Protein AF-A0A143XTQ7-F1 (afdb_monomer_lite)

Secondary structure (DSSP, 8-state):
-EEETTEEEEEE--HHHHHHHGGGB-SS--SPPPSEEEE--HHHHHHH-TTS-HHHHHHHHHHHHHHHHHGGGT------EEEEETTEEEEE---TTSSHHHHHHHHHHHHGGGEEE---------

Radius of gyration: 16.73 Å; chains: 1; bounding box: 35×31×46 Å

Sequence (126 aa):
MYRIADLTVEMHIFGRTLIQSEPYLCEENDGKDVDIVIQSRWEEYQNRHPYCSKDLSEYMATGNQFYWKLLDHSGMMLHSSAVMVDGCVYLFSAPNGTGKSTHTALWLQYLGERHRLLTMINQRSE

pLDDT: mean 83.51, std 15.28, range [31.0, 96.25]

Foldseek 3Di:
DFQDPNFAEAEDADAPCVVLRVVGDDPDPPVDDHLYYFDQVLVVQCVVVVPDDSRRSSVVSRVVRCQVSVVVVVDHDAQWFWKDFPNDIDTHHDDPPPCRVVVNVVVCVVCDPRIDGDPDPHPPDD

Structure (mmCIF, N/CA/C/O backbone):
data_AF-A0A143XTQ7-F1
#
_entry.id   AF-A0A143XTQ7-F1
#
loop_
_atom_site.group_PDB
_atom_site.id
_atom_site.type_symbol
_atom_site.label_atom_id
_atom_site.label_alt_id
_atom_site.label_comp_id
_atom_site.label_asym_id
_atom_site.label_entity_id
_atom_site.label_seq_id
_atom_site.pdbx_PDB_ins_code
_atom_site.Cartn_x
_atom_site.Cartn_y
_atom_site.Cartn_z
_atom_site.occupancy
_atom_site.B_iso_or_equiv
_atom_site.auth_seq_id
_atom_site.auth_comp_id
_atom_site.auth_asym_id
_atom_site.auth_atom_id
_atom_site.pdbx_PDB_model_num
ATOM 1 N N . MET A 1 1 ? 12.722 -4.385 2.930 1.00 90.81 1 MET A N 1
ATOM 2 C CA . MET A 1 1 ? 11.446 -5.126 3.039 1.00 90.81 1 MET A CA 1
ATOM 3 C C . MET A 1 1 ? 10.433 -4.257 3.755 1.00 90.81 1 MET A C 1
ATOM 5 O O . MET A 1 1 ? 10.846 -3.366 4.490 1.00 90.81 1 MET A O 1
ATOM 9 N N . TYR A 1 2 ? 9.147 -4.515 3.539 1.00 93.12 2 TYR A N 1
ATOM 10 C CA . TYR A 1 2 ? 8.045 -3.734 4.091 1.00 93.12 2 TYR A CA 1
ATOM 11 C C . TYR A 1 2 ? 7.005 -4.643 4.751 1.00 93.12 2 TYR A C 1
ATOM 13 O O . TYR A 1 2 ? 6.778 -5.758 4.281 1.00 93.12 2 TYR A O 1
ATOM 21 N N . ARG A 1 3 ? 6.343 -4.159 5.805 1.00 92.69 3 ARG A N 1
ATOM 22 C CA . ARG A 1 3 ? 5.244 -4.844 6.491 1.00 92.69 3 ARG A CA 1
ATOM 23 C C . ARG A 1 3 ? 3.919 -4.174 6.145 1.00 92.69 3 ARG A C 1
ATOM 25 O O . ARG A 1 3 ? 3.610 -3.102 6.655 1.00 92.69 3 ARG A O 1
ATOM 32 N N . ILE A 1 4 ? 3.130 -4.803 5.278 1.00 92.25 4 ILE A N 1
ATOM 33 C CA . ILE A 1 4 ? 1.864 -4.242 4.783 1.00 92.25 4 ILE A CA 1
ATOM 34 C C . ILE A 1 4 ? 0.782 -5.308 4.915 1.00 92.25 4 ILE A C 1
ATOM 36 O O . ILE A 1 4 ? 0.942 -6.400 4.384 1.00 92.25 4 ILE A O 1
ATOM 40 N N . ALA A 1 5 ? -0.317 -4.991 5.609 1.00 89.81 5 ALA A N 1
ATOM 41 C CA . ALA A 1 5 ? -1.430 -5.923 5.844 1.00 89.81 5 ALA A CA 1
ATOM 42 C C . ALA A 1 5 ? -0.976 -7.282 6.422 1.00 89.81 5 ALA A C 1
ATOM 44 O O . ALA A 1 5 ? -1.420 -8.331 5.973 1.00 89.81 5 ALA A O 1
ATOM 45 N N . ASP A 1 6 ? -0.048 -7.250 7.384 1.00 89.81 6 ASP A N 1
ATOM 46 C CA . ASP A 1 6 ? 0.576 -8.436 7.989 1.00 89.81 6 ASP A CA 1
ATOM 47 C C . ASP A 1 6 ? 1.340 -9.359 7.022 1.00 89.81 6 ASP A C 1
ATOM 49 O O . ASP A 1 6 ? 1.719 -10.472 7.396 1.00 89.81 6 ASP A O 1
ATOM 53 N N . LEU A 1 7 ? 1.668 -8.868 5.828 1.00 92.50 7 LEU A N 1
ATOM 54 C CA . LEU A 1 7 ? 2.509 -9.548 4.848 1.00 92.50 7 LEU A CA 1
ATOM 55 C C . LEU A 1 7 ? 3.899 -8.914 4.793 1.00 92.50 7 LEU A C 1
ATOM 57 O O . LEU A 1 7 ? 4.064 -7.699 4.950 1.00 92.50 7 LEU A O 1
ATOM 61 N N . THR A 1 8 ? 4.904 -9.752 4.563 1.00 94.25 8 THR A N 1
ATOM 62 C CA . THR A 1 8 ? 6.273 -9.350 4.246 1.00 94.25 8 THR A CA 1
ATOM 63 C C . THR A 1 8 ? 6.367 -9.090 2.748 1.00 94.25 8 THR A C 1
ATOM 65 O O . THR A 1 8 ? 6.310 -10.009 1.931 1.00 94.25 8 THR A O 1
ATOM 68 N N . VAL A 1 9 ? 6.499 -7.817 2.383 1.00 94.75 9 VAL A N 1
ATOM 69 C CA . VAL A 1 9 ? 6.506 -7.367 0.993 1.00 94.75 9 VAL A CA 1
ATOM 70 C C . VAL A 1 9 ? 7.900 -6.877 0.615 1.00 94.75 9 VAL A C 1
ATOM 72 O O . VAL A 1 9 ? 8.438 -5.935 1.203 1.00 94.75 9 VAL A O 1
ATOM 75 N N . GLU A 1 10 ? 8.496 -7.493 -0.396 1.00 95.06 10 GLU A N 1
ATOM 76 C CA . GLU A 1 10 ? 9.699 -6.985 -1.045 1.00 95.06 10 GLU A CA 1
ATOM 77 C C . GLU A 1 10 ? 9.293 -6.087 -2.212 1.00 95.06 10 GLU A C 1
ATOM 79 O O . GLU A 1 10 ? 8.532 -6.497 -3.085 1.00 95.06 10 GLU A O 1
ATOM 84 N N . MET A 1 11 ? 9.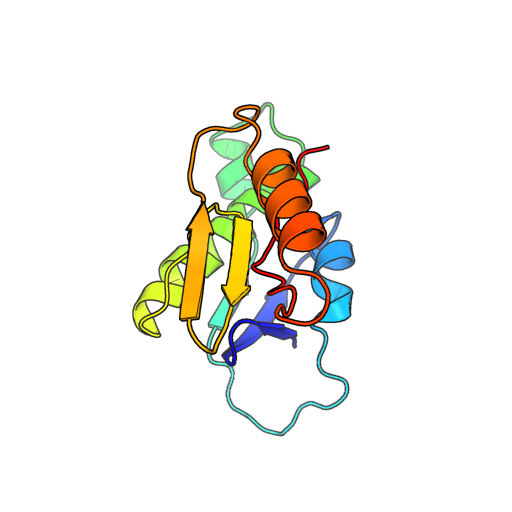776 -4.845 -2.228 1.00 93.44 11 MET A N 1
ATOM 85 C CA . MET A 1 11 ? 9.417 -3.873 -3.258 1.00 93.44 11 MET A CA 1
ATOM 86 C C . MET A 1 11 ? 10.667 -3.209 -3.829 1.00 93.44 11 MET A C 1
ATOM 88 O O . MET A 1 11 ? 11.464 -2.639 -3.083 1.00 93.44 11 MET A O 1
ATOM 92 N N . HIS A 1 12 ? 10.805 -3.232 -5.155 1.00 91.31 12 HIS A N 1
ATOM 93 C CA . HIS A 1 12 ? 11.789 -2.424 -5.881 1.00 91.31 12 HIS A CA 1
ATOM 94 C C . HIS A 1 12 ? 11.085 -1.205 -6.484 1.00 91.31 12 HIS A C 1
ATOM 96 O O . HIS A 1 12 ? 10.482 -1.289 -7.559 1.00 91.31 12 HIS A O 1
ATOM 102 N N . ILE A 1 13 ? 11.121 -0.096 -5.746 1.00 93.94 13 ILE A N 1
ATOM 103 C CA . ILE A 1 13 ? 10.285 1.093 -5.967 1.00 93.94 13 ILE A CA 1
ATOM 104 C C . ILE A 1 13 ? 11.105 2.380 -5.923 1.00 93.94 13 ILE A C 1
ATOM 106 O O . ILE A 1 13 ? 12.235 2.398 -5.436 1.00 93.94 13 ILE A O 1
ATOM 110 N N . PHE A 1 14 ? 10.537 3.464 -6.446 1.00 94.25 14 PHE A N 1
ATOM 111 C CA . PHE A 1 14 ? 11.142 4.797 -6.422 1.00 94.25 14 PHE A CA 1
ATOM 112 C C . PHE A 1 14 ? 10.059 5.875 -6.279 1.00 94.25 14 PHE A C 1
ATOM 114 O O . PHE A 1 14 ? 8.892 5.561 -6.068 1.00 94.25 14 PHE A O 1
ATOM 121 N N . GLY A 1 15 ? 10.446 7.152 -6.346 1.00 92.69 15 GLY A N 1
ATOM 122 C CA . GLY A 1 15 ? 9.489 8.256 -6.441 1.00 92.69 15 GLY A CA 1
ATOM 123 C C . GLY A 1 15 ? 8.519 8.332 -5.260 1.00 92.69 15 GLY A C 1
ATOM 124 O O . GLY A 1 15 ? 8.905 8.131 -4.104 1.00 92.69 15 GLY A O 1
ATOM 125 N N . ARG A 1 16 ? 7.249 8.628 -5.546 1.00 93.69 16 ARG A N 1
ATOM 126 C CA . ARG A 1 16 ? 6.199 8.775 -4.534 1.00 93.69 16 ARG A CA 1
ATOM 127 C C . ARG A 1 16 ? 5.963 7.497 -3.737 1.00 93.69 16 ARG A C 1
ATOM 129 O O . ARG A 1 16 ? 5.693 7.588 -2.542 1.00 93.69 16 ARG A O 1
ATOM 136 N N . THR A 1 17 ? 6.068 6.325 -4.364 1.00 93.81 17 THR A N 1
ATOM 137 C CA . THR A 1 17 ? 5.793 5.040 -3.705 1.00 93.81 17 THR A CA 1
ATOM 138 C C . THR A 1 17 ? 6.839 4.765 -2.638 1.00 93.81 17 THR A C 1
ATOM 140 O O . THR A 1 17 ? 6.483 4.384 -1.526 1.00 93.81 17 THR A O 1
ATOM 143 N N . LEU A 1 18 ? 8.112 5.061 -2.928 1.00 94.44 18 LEU A N 1
ATOM 144 C CA . LEU A 1 18 ? 9.199 4.952 -1.955 1.00 94.44 18 LEU A CA 1
ATOM 145 C C . LEU A 1 18 ? 8.919 5.805 -0.709 1.00 94.44 18 LEU A C 1
ATOM 147 O O . LEU A 1 18 ? 8.928 5.277 0.399 1.00 94.44 18 LEU A O 1
ATOM 151 N N . ILE A 1 19 ? 8.588 7.086 -0.898 1.00 94.12 19 ILE A N 1
ATOM 152 C CA . ILE A 1 19 ? 8.304 8.020 0.205 1.00 94.12 19 ILE A CA 1
ATOM 153 C C . ILE A 1 19 ? 7.087 7.554 1.017 1.00 94.12 19 ILE A C 1
ATOM 155 O O . ILE A 1 19 ? 7.117 7.527 2.242 1.00 94.12 19 ILE A O 1
ATOM 159 N N . GLN A 1 20 ? 6.003 7.153 0.349 1.00 92.62 20 GLN A N 1
ATOM 160 C CA . GLN A 1 20 ? 4.773 6.729 1.026 1.00 92.62 20 GLN A CA 1
ATOM 161 C C . GLN A 1 20 ? 4.904 5.375 1.739 1.00 92.62 20 GLN A C 1
ATOM 163 O O . GLN A 1 20 ? 4.141 5.098 2.664 1.00 92.62 20 GLN A O 1
ATOM 168 N N . SER A 1 21 ? 5.851 4.537 1.314 1.00 93.06 21 SER A N 1
ATOM 169 C CA . SER A 1 21 ? 6.110 3.220 1.904 1.00 93.06 21 SER A CA 1
ATOM 170 C C . SER A 1 21 ? 6.998 3.255 3.152 1.00 93.06 21 SER A C 1
ATOM 172 O O . SER A 1 21 ? 7.045 2.265 3.878 1.00 93.06 21 SER A O 1
ATOM 174 N N . GLU A 1 22 ? 7.677 4.374 3.424 1.00 93.62 22 GLU A N 1
ATOM 175 C CA . GLU A 1 22 ? 8.629 4.522 4.533 1.00 93.62 22 GLU A CA 1
ATOM 176 C C . GLU A 1 22 ? 8.065 4.109 5.908 1.00 93.62 22 GLU A C 1
ATOM 178 O O . GLU A 1 22 ? 8.745 3.356 6.605 1.00 93.62 22 GLU A O 1
ATOM 183 N N . PRO A 1 23 ? 6.814 4.453 6.290 1.00 93.00 23 PRO A N 1
ATOM 184 C CA . PRO A 1 23 ? 6.247 4.033 7.577 1.00 93.00 23 PRO A CA 1
ATOM 185 C C . PRO A 1 23 ? 6.082 2.517 7.743 1.00 93.00 23 PRO A C 1
ATOM 187 O O . PRO A 1 23 ? 5.810 2.050 8.845 1.00 93.00 23 PRO A O 1
ATOM 190 N N . TYR A 1 24 ? 6.186 1.758 6.653 1.00 92.69 24 TYR A N 1
ATOM 191 C CA . TYR A 1 24 ? 6.027 0.307 6.630 1.00 92.69 24 TYR A CA 1
ATOM 192 C C . TYR A 1 24 ? 7.368 -0.423 6.522 1.00 92.69 24 TYR A C 1
ATOM 194 O O . TYR A 1 24 ? 7.369 -1.644 6.389 1.00 92.69 24 TYR A O 1
ATOM 202 N N . LEU A 1 25 ? 8.502 0.283 6.514 1.00 92.44 25 LEU A N 1
ATOM 203 C CA . LEU A 1 25 ? 9.819 -0.339 6.399 1.00 92.44 25 LEU A CA 1
ATOM 204 C C . LEU A 1 25 ? 10.101 -1.231 7.621 1.00 92.44 25 LEU A C 1
ATOM 206 O O . LEU A 1 25 ? 9.901 -0.816 8.760 1.00 92.44 25 LEU A O 1
ATOM 210 N N . CYS A 1 26 ? 10.579 -2.454 7.391 1.00 88.50 26 CYS A N 1
ATOM 211 C CA . CYS A 1 26 ? 11.036 -3.324 8.478 1.00 88.50 26 CYS A CA 1
ATOM 212 C C . CYS A 1 26 ? 12.462 -2.929 8.892 1.00 88.50 26 CYS A C 1
ATOM 214 O O . CYS A 1 26 ? 13.337 -2.865 8.026 1.00 88.50 26 CYS A O 1
ATOM 216 N N . GLU A 1 27 ? 12.703 -2.701 10.189 1.00 75.50 27 GLU A N 1
ATOM 217 C CA . GLU A 1 27 ? 14.038 -2.358 10.712 1.00 75.50 27 GLU A CA 1
ATOM 218 C C . GLU A 1 27 ? 15.017 -3.538 10.650 1.00 75.50 27 GLU A C 1
ATOM 220 O O . GLU A 1 27 ? 16.189 -3.354 10.323 1.00 75.50 27 GLU A O 1
ATOM 225 N N . GLU A 1 28 ? 14.531 -4.759 10.879 1.00 67.38 28 GLU A N 1
ATOM 226 C CA . GLU A 1 28 ? 15.319 -5.981 10.765 1.00 67.38 28 GLU A CA 1
ATOM 227 C C . GLU A 1 28 ? 14.657 -6.963 9.801 1.00 67.38 28 GLU A C 1
ATOM 229 O O . GLU A 1 28 ? 13.433 -7.076 9.684 1.00 67.38 28 GLU A O 1
ATOM 234 N N . ASN A 1 29 ? 15.499 -7.664 9.047 1.00 62.81 29 ASN A N 1
ATOM 235 C CA . ASN A 1 29 ? 15.057 -8.793 8.257 1.00 62.81 29 ASN A CA 1
ATOM 236 C C . ASN A 1 29 ? 14.853 -9.950 9.247 1.00 62.81 29 ASN A C 1
ATOM 238 O O . ASN A 1 29 ? 15.809 -10.659 9.541 1.00 62.81 29 ASN A O 1
ATOM 242 N N . ASP A 1 30 ? 13.635 -10.099 9.787 1.00 61.56 30 ASP A N 1
ATOM 243 C CA . ASP A 1 30 ? 13.218 -11.119 10.780 1.00 61.56 30 ASP A CA 1
ATOM 244 C C . ASP A 1 30 ? 13.536 -12.585 10.380 1.00 61.56 30 ASP A C 1
ATOM 246 O O . ASP A 1 30 ? 13.108 -13.523 11.052 1.00 61.56 30 ASP A O 1
ATOM 250 N N . GLY A 1 31 ? 14.198 -12.829 9.245 1.00 63.47 31 GLY A N 1
ATOM 251 C CA . GLY A 1 31 ? 14.381 -14.157 8.663 1.00 63.47 31 GLY A CA 1
ATOM 252 C C . GLY A 1 31 ? 13.073 -14.768 8.160 1.00 63.47 31 GLY A C 1
ATOM 253 O O . GLY A 1 31 ? 13.024 -15.968 7.904 1.00 63.47 31 GLY A O 1
ATOM 254 N N . LYS A 1 32 ? 12.008 -13.964 8.047 1.00 69.56 32 LYS A N 1
ATOM 255 C CA . LYS A 1 32 ? 10.732 -14.380 7.464 1.00 69.56 32 LYS A CA 1
ATOM 256 C C . LYS A 1 32 ? 10.853 -14.452 5.950 1.00 69.56 32 LYS A C 1
ATOM 258 O O . LYS A 1 32 ? 11.402 -13.541 5.329 1.00 69.56 32 LYS A O 1
ATOM 263 N N . ASP A 1 33 ? 10.281 -15.506 5.383 1.00 86.50 33 ASP A N 1
ATOM 264 C CA . ASP A 1 33 ? 10.114 -15.629 3.942 1.00 86.50 33 ASP A CA 1
ATOM 265 C C . ASP A 1 33 ? 9.288 -14.456 3.391 1.00 86.50 33 ASP A C 1
ATOM 267 O O . ASP A 1 33 ? 8.434 -13.875 4.071 1.00 86.50 33 ASP A O 1
ATOM 271 N N . VAL A 1 34 ? 9.578 -14.085 2.146 1.00 92.75 34 VAL A N 1
ATOM 272 C CA . VAL A 1 34 ? 8.864 -13.018 1.445 1.00 92.75 34 VAL A CA 1
ATOM 273 C C . VAL A 1 34 ? 7.527 -13.559 0.949 1.00 92.75 34 VAL A C 1
ATOM 275 O O . VAL A 1 34 ? 7.495 -14.470 0.124 1.00 92.75 34 VAL A O 1
ATOM 278 N N . ASP A 1 35 ? 6.430 -12.954 1.405 1.00 95.00 35 ASP A N 1
ATOM 279 C CA . ASP A 1 35 ? 5.077 -13.300 0.962 1.00 95.00 35 ASP A CA 1
ATOM 280 C C . ASP A 1 35 ? 4.815 -12.756 -0.451 1.00 95.00 35 ASP A C 1
ATOM 282 O O . ASP A 1 35 ? 4.338 -13.461 -1.339 1.00 95.00 35 ASP A O 1
ATOM 286 N N . ILE A 1 36 ? 5.153 -11.480 -0.679 1.00 95.31 36 ILE A N 1
ATOM 287 C CA . ILE A 1 36 ? 4.873 -10.775 -1.934 1.00 95.31 36 ILE A CA 1
ATOM 288 C C . ILE A 1 36 ? 6.125 -10.054 -2.431 1.00 95.31 36 ILE A C 1
ATOM 290 O O . ILE A 1 36 ? 6.677 -9.196 -1.752 1.00 95.31 36 ILE A O 1
ATOM 294 N N . VAL A 1 37 ? 6.508 -10.321 -3.680 1.00 95.25 37 VAL A N 1
ATOM 295 C CA . VAL A 1 37 ? 7.526 -9.541 -4.405 1.00 95.25 37 VAL A CA 1
ATOM 296 C C . VAL A 1 37 ? 6.848 -8.604 -5.405 1.00 95.25 37 VAL A C 1
ATOM 298 O O . VAL A 1 37 ? 6.085 -9.064 -6.260 1.00 95.25 37 VAL A O 1
ATOM 301 N N . ILE A 1 38 ? 7.149 -7.309 -5.343 1.00 94.69 38 ILE A N 1
ATOM 302 C CA . ILE A 1 38 ? 6.673 -6.282 -6.274 1.00 94.69 38 ILE A CA 1
ATOM 303 C C . ILE A 1 38 ? 7.845 -5.740 -7.084 1.00 94.69 38 ILE A C 1
ATOM 305 O O . ILE A 1 38 ? 8.818 -5.203 -6.552 1.00 94.69 38 ILE A O 1
ATOM 309 N N . GLN A 1 39 ? 7.699 -5.811 -8.402 1.00 90.25 39 GLN A N 1
ATOM 310 C CA . GLN A 1 39 ? 8.610 -5.191 -9.353 1.00 90.25 39 GLN A CA 1
ATOM 311 C C . GLN A 1 39 ? 7.806 -4.202 -10.168 1.00 90.25 39 GLN A C 1
ATOM 313 O O . GLN A 1 39 ? 6.921 -4.628 -10.893 1.00 90.25 39 GLN A O 1
ATOM 318 N N . SER A 1 40 ? 8.089 -2.906 -10.067 1.00 82.00 40 SER A N 1
ATOM 319 C CA . SER A 1 40 ? 7.207 -1.876 -10.617 1.00 82.00 40 SER A CA 1
ATOM 320 C C . SER A 1 40 ? 6.744 -2.122 -12.064 1.00 82.00 40 SER A C 1
ATOM 322 O O . SER A 1 40 ? 5.563 -1.946 -12.335 1.00 82.00 40 SER A O 1
ATOM 324 N N . ARG A 1 41 ? 7.607 -2.599 -12.981 1.00 89.06 41 ARG A N 1
ATOM 325 C CA . ARG A 1 41 ? 7.280 -2.752 -14.422 1.00 89.06 41 ARG A CA 1
ATOM 326 C C . ARG A 1 41 ? 6.604 -1.491 -14.997 1.00 89.06 41 ARG A C 1
ATOM 328 O O . ARG A 1 41 ? 5.685 -1.569 -15.815 1.00 89.06 41 ARG A O 1
ATOM 335 N N . TRP A 1 42 ? 7.031 -0.315 -14.534 1.00 93.19 42 TRP A N 1
ATOM 336 C CA . TRP A 1 42 ? 6.441 0.979 -14.884 1.00 93.19 42 TRP A CA 1
ATOM 337 C C . TRP A 1 42 ? 6.518 1.263 -16.388 1.00 93.19 42 TRP A C 1
ATOM 339 O O . TRP A 1 42 ? 5.640 1.939 -16.917 1.00 93.19 42 TRP A O 1
ATOM 349 N N . GLU A 1 43 ? 7.514 0.718 -17.090 1.00 94.44 43 GLU A N 1
ATOM 350 C CA . GLU A 1 43 ? 7.671 0.833 -18.540 1.00 94.44 43 GLU A CA 1
ATOM 351 C C . GLU A 1 43 ? 6.472 0.226 -19.285 1.00 94.44 43 GLU A C 1
ATOM 353 O O . GLU A 1 43 ? 5.946 0.828 -20.220 1.00 94.44 43 GLU A O 1
ATOM 358 N N . GLU A 1 44 ? 5.976 -0.936 -18.845 1.00 92.94 44 GLU A N 1
ATOM 359 C CA . GLU A 1 44 ? 4.796 -1.588 -19.433 1.00 92.94 44 GLU A CA 1
ATOM 360 C C . GLU A 1 44 ? 3.517 -0.770 -19.205 1.00 92.94 44 GLU A C 1
ATOM 362 O O . GLU A 1 44 ? 2.604 -0.764 -20.037 1.00 92.94 44 GLU A O 1
ATOM 367 N N . TYR A 1 45 ? 3.427 -0.080 -18.065 1.00 91.94 45 TYR A N 1
ATOM 368 C CA . TYR A 1 45 ? 2.317 0.823 -17.773 1.00 91.94 45 TYR A CA 1
ATOM 369 C C . TYR A 1 45 ? 2.398 2.091 -18.629 1.00 91.94 45 TYR A C 1
ATOM 371 O O . TYR A 1 45 ? 1.410 2.475 -19.254 1.00 91.94 45 TYR A O 1
ATOM 379 N N . GLN A 1 46 ? 3.580 2.701 -18.726 1.00 93.88 46 GLN A N 1
ATOM 380 C CA . GLN A 1 46 ? 3.794 3.919 -19.503 1.00 93.88 46 GLN A CA 1
ATOM 381 C C . GLN A 1 46 ? 3.624 3.684 -21.009 1.00 93.88 46 GLN A C 1
ATOM 383 O O . GLN A 1 46 ? 3.041 4.520 -21.689 1.00 93.88 46 GLN A O 1
ATOM 388 N N . ASN A 1 47 ? 4.020 2.519 -21.532 1.00 94.69 47 ASN A N 1
ATOM 389 C CA . ASN A 1 47 ? 3.761 2.147 -22.927 1.00 94.69 47 ASN A CA 1
ATOM 390 C C . ASN A 1 47 ? 2.257 2.097 -23.252 1.00 94.69 47 ASN A C 1
ATOM 392 O O . ASN A 1 47 ? 1.849 2.464 -24.352 1.00 94.69 47 ASN A O 1
ATOM 396 N N . ARG A 1 48 ? 1.420 1.669 -22.296 1.00 93.62 48 ARG A N 1
ATOM 397 C CA . ARG A 1 48 ? -0.049 1.671 -22.434 1.00 93.62 48 ARG A CA 1
ATOM 398 C C . ARG A 1 48 ? -0.668 3.044 -22.182 1.00 93.62 48 ARG A C 1
ATOM 400 O O . ARG A 1 48 ? -1.731 3.343 -22.723 1.00 93.62 48 ARG A O 1
ATOM 407 N N . HIS A 1 49 ? -0.003 3.878 -21.388 1.00 92.25 49 HIS A N 1
ATOM 408 C CA . HIS A 1 49 ? -0.456 5.214 -21.014 1.00 92.25 49 HIS A CA 1
ATOM 409 C C . HIS A 1 49 ? 0.664 6.255 -21.194 1.00 92.25 49 HIS A C 1
ATOM 411 O O . HIS A 1 49 ? 1.191 6.755 -20.197 1.00 92.25 49 HIS A O 1
ATOM 417 N N . PRO A 1 50 ? 1.008 6.638 -22.444 1.00 92.31 50 PRO A N 1
ATOM 418 C CA . PRO A 1 50 ? 2.186 7.471 -22.730 1.00 92.31 50 PRO A CA 1
ATOM 419 C C . PRO A 1 50 ? 2.175 8.854 -22.070 1.00 92.31 50 PRO A C 1
ATOM 421 O O . PRO A 1 50 ? 3.218 9.480 -21.911 1.00 92.31 50 PRO A O 1
ATOM 424 N N . TYR A 1 51 ? 0.996 9.337 -21.676 1.00 93.75 51 TYR A N 1
ATOM 425 C CA . TYR A 1 51 ? 0.813 10.625 -21.006 1.00 93.75 51 TYR A CA 1
ATOM 426 C C . TYR A 1 51 ? 1.132 10.589 -19.502 1.00 93.75 51 TYR A C 1
ATOM 428 O O . TYR A 1 51 ? 1.207 11.641 -18.872 1.00 93.75 51 TYR A O 1
ATOM 436 N N . CYS A 1 52 ? 1.288 9.404 -18.902 1.00 92.62 52 CYS A N 1
ATOM 437 C CA . CYS A 1 52 ? 1.618 9.284 -17.485 1.00 92.62 52 CYS A CA 1
ATOM 438 C C . CYS A 1 52 ? 3.097 9.592 -17.247 1.00 92.62 52 CYS A C 1
ATOM 440 O O . CYS A 1 52 ? 3.977 9.117 -17.969 1.00 92.62 52 CYS A O 1
ATOM 442 N N . SER A 1 53 ? 3.388 10.336 -16.179 1.00 95.12 53 SER A N 1
ATOM 443 C CA . SER A 1 53 ? 4.764 10.509 -15.719 1.00 95.12 53 SER A CA 1
ATOM 444 C C . SER A 1 53 ? 5.361 9.163 -15.292 1.00 95.12 53 SER A C 1
ATOM 446 O O . SER A 1 53 ? 4.643 8.203 -14.991 1.00 95.12 53 SER A O 1
ATOM 448 N N . LYS A 1 54 ? 6.694 9.091 -15.246 1.00 95.00 54 LYS A N 1
ATOM 449 C CA . LYS A 1 54 ? 7.404 7.902 -14.757 1.00 95.00 54 LYS A CA 1
ATOM 450 C C . LYS A 1 54 ? 7.011 7.564 -13.312 1.00 95.00 54 LYS A C 1
ATOM 452 O O . LYS A 1 54 ? 6.772 6.404 -13.006 1.00 95.00 54 LYS A O 1
ATOM 457 N N . ASP A 1 55 ? 6.896 8.586 -12.466 1.00 94.75 55 ASP A N 1
ATOM 458 C CA . ASP A 1 55 ? 6.472 8.468 -11.066 1.00 94.75 55 ASP A CA 1
ATOM 459 C C . ASP A 1 55 ? 5.042 7.915 -10.932 1.00 94.75 55 ASP A C 1
ATOM 461 O O . ASP A 1 55 ? 4.810 6.936 -10.229 1.00 94.75 55 ASP A O 1
ATOM 465 N N . LEU A 1 56 ? 4.089 8.463 -11.695 1.00 93.88 56 LEU A N 1
ATOM 466 C CA . LEU A 1 56 ? 2.711 7.970 -11.689 1.00 93.88 56 LEU A CA 1
ATOM 467 C C . LEU A 1 56 ? 2.618 6.540 -12.235 1.00 93.88 56 LEU A C 1
ATOM 469 O O . LEU A 1 56 ? 1.844 5.731 -11.729 1.00 93.88 56 LEU A O 1
ATOM 473 N N . SER A 1 57 ? 3.405 6.219 -13.261 1.00 95.44 57 SER A N 1
ATOM 474 C CA . SER A 1 57 ? 3.434 4.875 -13.844 1.00 95.44 57 SER A CA 1
ATOM 475 C C . SER A 1 57 ? 3.971 3.846 -12.850 1.00 95.44 57 SER A C 1
ATOM 477 O O . SER A 1 57 ? 3.427 2.750 -12.752 1.00 95.44 57 SER A O 1
ATOM 479 N N . GLU A 1 58 ? 4.998 4.212 -12.080 1.00 95.50 58 GLU A N 1
ATOM 480 C CA . GLU A 1 58 ? 5.571 3.381 -11.020 1.00 95.50 58 GLU A CA 1
ATOM 481 C C . GLU A 1 58 ? 4.570 3.115 -9.902 1.00 95.50 58 GLU A C 1
ATOM 483 O O . GLU A 1 58 ? 4.335 1.954 -9.558 1.00 95.50 58 GLU A O 1
ATOM 488 N N . TYR A 1 59 ? 3.904 4.164 -9.431 1.00 94.75 59 TYR A N 1
ATOM 489 C CA . TYR A 1 59 ? 2.854 4.081 -8.424 1.00 94.75 59 TYR A CA 1
ATOM 490 C C . TYR A 1 59 ? 1.680 3.195 -8.848 1.00 94.75 59 TYR A C 1
ATOM 492 O O . TYR A 1 59 ? 1.237 2.315 -8.110 1.00 94.75 59 TYR A O 1
ATOM 500 N N . MET A 1 60 ? 1.180 3.390 -10.069 1.00 93.88 60 MET A N 1
ATOM 501 C CA . MET A 1 60 ? 0.039 2.622 -10.563 1.00 93.88 60 MET A CA 1
ATOM 502 C C . MET A 1 60 ? 0.403 1.156 -10.793 1.00 93.88 60 MET A C 1
ATOM 504 O O . MET A 1 60 ? -0.384 0.259 -10.488 1.00 93.88 60 MET A O 1
ATOM 508 N 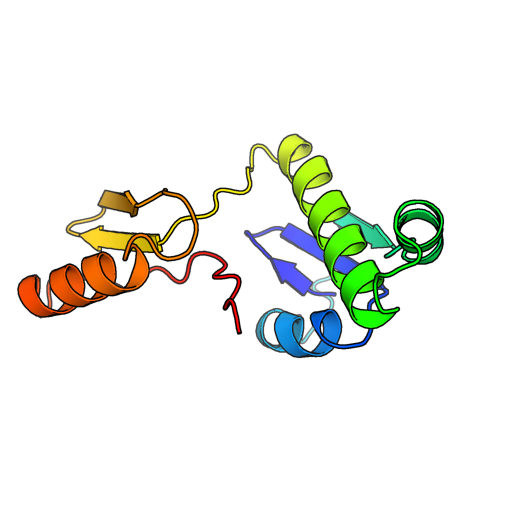N . ALA A 1 61 ? 1.588 0.884 -11.337 1.00 94.25 61 ALA A N 1
ATOM 509 C CA . ALA A 1 61 ? 1.990 -0.474 -11.665 1.00 94.25 61 ALA A CA 1
ATOM 510 C C . ALA A 1 61 ? 2.327 -1.306 -10.413 1.00 94.25 61 ALA A C 1
ATOM 512 O O . ALA A 1 61 ? 1.927 -2.470 -10.331 1.00 94.25 61 ALA A O 1
ATOM 513 N N . THR A 1 62 ? 2.968 -0.701 -9.408 1.00 95.06 62 THR A N 1
ATOM 514 C CA . THR A 1 62 ? 3.231 -1.343 -8.107 1.00 95.06 62 THR A CA 1
ATOM 515 C C . THR A 1 62 ? 1.944 -1.611 -7.337 1.00 95.06 62 THR A C 1
ATOM 517 O O . THR A 1 62 ? 1.722 -2.745 -6.909 1.00 95.06 62 THR A O 1
ATOM 520 N N . GLY A 1 63 ? 1.058 -0.613 -7.230 1.00 93.44 63 GLY A N 1
ATOM 521 C CA . GLY A 1 63 ? -0.234 -0.752 -6.558 1.00 93.44 63 GLY A CA 1
ATOM 522 C C . GLY A 1 63 ? -1.088 -1.858 -7.175 1.00 93.44 63 GLY A C 1
ATOM 523 O O . GLY A 1 63 ? -1.564 -2.740 -6.465 1.00 93.44 63 GLY A O 1
ATOM 524 N N . ASN A 1 64 ? -1.201 -1.883 -8.507 1.00 92.62 64 ASN A N 1
ATOM 525 C CA . ASN A 1 64 ? -1.933 -2.938 -9.209 1.00 92.62 64 ASN A CA 1
ATOM 526 C C . ASN A 1 64 ? -1.360 -4.331 -8.923 1.00 92.62 64 ASN A C 1
ATOM 528 O O . ASN A 1 64 ? -2.122 -5.256 -8.648 1.00 92.62 64 ASN A O 1
ATOM 532 N N . GLN A 1 65 ? -0.033 -4.495 -8.964 1.00 94.81 65 GLN A N 1
ATOM 533 C CA . GLN A 1 65 ? 0.587 -5.785 -8.650 1.00 94.81 65 GLN A CA 1
ATOM 534 C C . GLN A 1 65 ? 0.323 -6.222 -7.213 1.00 94.81 65 GLN A C 1
ATOM 536 O O . GLN A 1 65 ? 0.021 -7.394 -6.994 1.00 94.81 65 GLN A O 1
ATOM 541 N N . PHE A 1 66 ? 0.394 -5.299 -6.252 1.00 94.75 66 PHE A N 1
ATOM 542 C CA . PHE A 1 66 ? 0.062 -5.605 -4.867 1.00 94.75 66 PHE A CA 1
ATOM 543 C C . PHE A 1 66 ? -1.381 -6.096 -4.738 1.00 94.75 66 PHE A C 1
ATOM 545 O O . PHE A 1 66 ? -1.611 -7.142 -4.145 1.00 94.75 66 PHE A O 1
ATOM 552 N N . TYR A 1 67 ? -2.348 -5.389 -5.334 1.00 93.62 67 TYR A N 1
ATOM 553 C CA . TYR A 1 67 ? -3.768 -5.734 -5.212 1.00 93.62 67 TYR A CA 1
ATOM 554 C C . TYR A 1 67 ? -4.101 -7.103 -5.793 1.00 93.62 67 TYR A C 1
ATOM 556 O O . TYR A 1 67 ? -4.883 -7.832 -5.192 1.00 93.62 67 TYR A O 1
ATOM 564 N N . TRP A 1 68 ? -3.494 -7.466 -6.925 1.00 94.06 68 TRP A N 1
ATOM 565 C CA . TRP A 1 68 ? -3.685 -8.790 -7.512 1.00 94.06 68 TRP A CA 1
ATOM 566 C C . TRP A 1 68 ? -3.099 -9.894 -6.641 1.00 94.06 68 TRP A C 1
ATOM 568 O O . TRP A 1 68 ? -3.783 -10.876 -6.377 1.00 94.06 68 TRP A O 1
ATOM 578 N N . LYS A 1 69 ? -1.865 -9.719 -6.157 1.00 95.38 69 LYS A N 1
ATOM 579 C CA . LYS A 1 69 ? -1.206 -10.716 -5.303 1.00 95.38 69 LYS A CA 1
ATOM 580 C C . LYS A 1 69 ? -1.871 -10.843 -3.937 1.00 95.38 69 LYS A C 1
ATOM 582 O O . LYS A 1 69 ? -1.925 -11.930 -3.386 1.00 95.38 69 LYS A O 1
ATOM 587 N N . LEU A 1 70 ? -2.436 -9.759 -3.411 1.00 95.25 70 LEU A N 1
ATOM 588 C CA . LEU A 1 70 ? -3.148 -9.759 -2.135 1.00 95.25 70 LEU A CA 1
ATOM 589 C C . LEU A 1 70 ? -4.344 -10.733 -2.121 1.00 95.25 70 LEU A C 1
ATOM 591 O O . LEU A 1 70 ? -4.680 -11.257 -1.058 1.00 95.25 70 LEU A O 1
ATOM 595 N N . LEU A 1 71 ? -4.943 -11.024 -3.284 1.00 95.12 71 LEU A N 1
ATOM 596 C CA . LEU A 1 71 ? -6.030 -12.002 -3.404 1.00 95.12 71 LEU A CA 1
ATOM 597 C C . LEU A 1 71 ? -5.585 -13.419 -3.012 1.00 95.12 71 LEU A C 1
ATOM 599 O O . LEU A 1 71 ? -6.360 -14.142 -2.386 1.00 95.12 71 LEU A O 1
ATOM 603 N N . ASP A 1 72 ? -4.332 -13.789 -3.298 1.00 96.25 72 ASP A N 1
ATOM 604 C CA . ASP A 1 72 ? -3.763 -15.096 -2.931 1.00 96.25 72 ASP A CA 1
ATOM 605 C C . ASP A 1 72 ? -3.598 -15.247 -1.407 1.00 96.25 72 ASP A C 1
ATOM 607 O O . ASP A 1 72 ? -3.497 -16.356 -0.884 1.00 96.25 72 ASP A O 1
ATOM 611 N N . HIS A 1 73 ? -3.647 -14.129 -0.677 1.00 94.69 73 HIS A N 1
ATOM 612 C CA . HIS A 1 73 ? -3.561 -14.061 0.781 1.00 94.69 73 HIS A CA 1
ATOM 613 C C . HIS A 1 73 ? -4.918 -13.765 1.438 1.00 94.69 73 HIS A C 1
ATOM 615 O O . HIS A 1 73 ? -4.970 -13.291 2.571 1.00 94.69 73 HIS A O 1
ATOM 621 N N . SER A 1 74 ? -6.032 -14.033 0.740 1.00 93.44 74 SER A N 1
ATOM 622 C CA . SER A 1 74 ? -7.400 -13.751 1.218 1.00 93.44 74 SER A CA 1
ATOM 623 C C . SER A 1 74 ? -7.641 -12.282 1.600 1.00 93.44 74 SER A C 1
ATOM 625 O O . SER A 1 74 ? -8.545 -11.974 2.377 1.00 93.44 74 SER A O 1
ATOM 627 N N . GLY A 1 75 ? -6.836 -11.364 1.061 1.00 91.25 75 GLY A N 1
ATOM 628 C CA . GLY A 1 75 ? -7.014 -9.930 1.225 1.00 91.25 75 GLY A CA 1
ATOM 629 C C . GLY A 1 75 ? -7.665 -9.302 -0.005 1.00 91.25 75 GLY A C 1
ATOM 630 O O . GLY A 1 75 ? -7.712 -9.883 -1.085 1.00 91.25 75 GLY A O 1
ATOM 631 N N . MET A 1 76 ? -8.153 -8.073 0.145 1.00 90.06 76 MET A N 1
ATOM 632 C CA . MET A 1 76 ? -8.650 -7.269 -0.970 1.00 90.06 76 MET A CA 1
ATOM 633 C C . MET A 1 76 ? -8.354 -5.790 -0.737 1.00 90.06 76 MET A C 1
ATOM 635 O O . MET A 1 76 ? -8.274 -5.333 0.404 1.00 90.06 76 MET A O 1
ATOM 639 N N . MET A 1 77 ? -8.235 -5.026 -1.822 1.00 88.06 77 MET A N 1
ATOM 640 C CA . MET A 1 77 ? -8.181 -3.570 -1.745 1.00 88.06 77 MET A CA 1
ATOM 641 C C . MET A 1 77 ? -9.594 -2.995 -1.798 1.00 88.06 77 MET A C 1
ATOM 643 O O . MET A 1 77 ? -10.357 -3.289 -2.717 1.00 88.06 77 MET A O 1
ATOM 647 N N . LEU A 1 78 ? -9.925 -2.143 -0.828 1.00 85.81 78 LEU A N 1
ATOM 648 C CA . LEU A 1 78 ? -11.165 -1.380 -0.826 1.00 85.81 78 LEU A CA 1
ATOM 649 C C . LEU A 1 78 ? -10.869 0.106 -0.643 1.00 85.81 78 LEU A C 1
ATOM 651 O O . LEU A 1 78 ? -10.466 0.542 0.437 1.00 85.81 78 LEU A O 1
ATOM 655 N N . HIS A 1 79 ? -11.155 0.898 -1.677 1.00 83.75 79 HIS A N 1
ATOM 656 C CA . HIS A 1 79 ? -11.069 2.354 -1.594 1.00 83.75 79 HIS A CA 1
ATOM 657 C C . HIS A 1 79 ? -12.199 2.899 -0.714 1.00 83.75 79 HIS A C 1
ATOM 659 O O . HIS A 1 79 ? -13.345 3.063 -1.149 1.00 83.75 79 HIS A O 1
ATOM 665 N N . SER A 1 80 ? -11.890 3.121 0.560 1.00 83.88 80 SER A N 1
ATOM 666 C CA . SER A 1 80 ? -12.860 3.492 1.588 1.00 83.88 80 SER A CA 1
ATOM 667 C C . SER A 1 80 ? -12.208 4.277 2.721 1.00 83.88 80 SER A C 1
ATOM 669 O O . SER A 1 80 ? -10.996 4.229 2.918 1.00 83.88 80 SER A O 1
ATOM 671 N N . SER A 1 81 ? -13.026 5.003 3.475 1.00 82.25 81 SER A N 1
ATOM 672 C CA . SER A 1 81 ? -12.655 5.510 4.796 1.00 82.25 81 SER A CA 1
ATOM 673 C C . SER A 1 81 ? -13.307 4.647 5.875 1.00 82.25 81 SER A C 1
ATOM 675 O O . SER A 1 81 ? -14.371 4.074 5.638 1.00 82.25 81 SER A O 1
ATOM 677 N N . ALA A 1 82 ? -12.682 4.537 7.047 1.00 83.81 82 ALA A N 1
ATOM 678 C CA . ALA A 1 82 ? -13.125 3.616 8.089 1.00 83.81 82 ALA A CA 1
ATOM 679 C C . ALA A 1 82 ? -13.200 4.261 9.474 1.00 83.81 82 ALA A C 1
ATOM 681 O O . ALA A 1 82 ? -12.383 5.118 9.812 1.00 83.81 82 A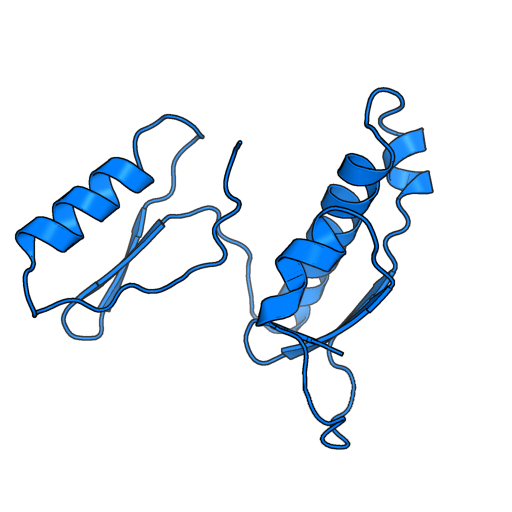LA A O 1
ATOM 682 N N . VAL A 1 83 ? -14.143 3.793 10.293 1.00 83.94 83 VAL A N 1
ATOM 683 C CA . VAL A 1 83 ? -14.222 4.093 11.732 1.00 83.94 83 VAL A CA 1
ATOM 684 C C . VAL A 1 83 ? -14.417 2.788 12.497 1.00 83.94 83 VAL A C 1
ATOM 686 O O . VAL A 1 83 ? -15.252 1.973 12.105 1.00 83.94 83 VAL A O 1
ATOM 689 N N . MET A 1 84 ? -13.670 2.592 13.589 1.00 82.56 84 MET A N 1
ATOM 690 C CA . MET A 1 84 ? -13.934 1.517 14.547 1.00 82.56 84 MET A CA 1
ATOM 691 C C . MET A 1 84 ? -14.741 2.055 15.731 1.00 82.56 84 MET A C 1
ATOM 693 O O . MET A 1 84 ? -14.315 3.018 16.372 1.00 82.56 84 MET A O 1
ATOM 697 N N . VAL A 1 85 ? -15.864 1.407 16.038 1.00 81.81 85 VAL A N 1
ATOM 698 C CA . VAL A 1 85 ? -16.743 1.717 17.178 1.00 81.81 85 VAL A CA 1
ATOM 699 C C . VAL A 1 85 ? -17.128 0.411 17.852 1.00 81.81 85 VAL A C 1
ATOM 701 O O . VAL A 1 85 ? -17.618 -0.491 17.177 1.00 81.81 85 VAL A O 1
ATOM 704 N N . ASP A 1 86 ? -16.886 0.299 19.158 1.00 84.06 86 ASP A N 1
ATOM 705 C CA . ASP A 1 86 ? -17.270 -0.865 19.973 1.00 84.06 86 ASP A CA 1
ATOM 706 C C . ASP A 1 86 ? -16.854 -2.222 19.356 1.00 84.06 86 ASP A C 1
ATOM 708 O O . ASP A 1 86 ? -17.612 -3.189 19.331 1.00 84.06 86 ASP A O 1
ATOM 712 N N . GLY A 1 87 ? -15.638 -2.289 18.798 1.00 82.56 87 GLY A N 1
ATOM 713 C CA . GLY A 1 87 ? -15.091 -3.495 18.159 1.00 82.56 87 GLY A CA 1
ATOM 714 C C . GLY A 1 87 ? -15.609 -3.784 16.742 1.00 82.56 87 GLY A C 1
ATOM 715 O O . GLY A 1 87 ? -15.154 -4.738 16.118 1.00 82.56 87 GLY A O 1
ATOM 716 N N . CYS A 1 88 ? -16.508 -2.956 16.205 1.00 83.06 88 CYS A N 1
ATOM 717 C CA . CYS A 1 88 ? -17.022 -3.057 14.839 1.00 83.06 88 CYS A CA 1
ATOM 718 C C . CYS A 1 88 ? -16.366 -2.023 13.919 1.00 83.06 88 CYS A C 1
ATOM 720 O O . CYS A 1 88 ? -16.133 -0.884 14.325 1.00 83.06 88 CYS A O 1
ATOM 722 N N . VAL A 1 89 ? -16.108 -2.397 12.663 1.00 86.06 89 VAL A N 1
ATOM 723 C CA . VAL A 1 89 ? -15.521 -1.509 11.648 1.00 86.06 89 VAL A CA 1
ATOM 724 C C . VAL A 1 89 ? -16.570 -1.123 10.615 1.00 86.06 89 VAL A C 1
ATOM 726 O O . VAL A 1 89 ? -17.160 -1.985 9.969 1.00 86.06 89 VAL A O 1
ATOM 729 N N . TYR A 1 90 ? -16.760 0.180 10.431 1.00 85.69 90 TYR A N 1
ATOM 730 C CA . TYR A 1 90 ? -17.670 0.751 9.443 1.00 85.69 90 TYR A CA 1
ATOM 731 C C . TYR A 1 90 ? -16.866 1.350 8.296 1.00 85.69 90 TYR A C 1
ATOM 733 O O . TYR A 1 90 ? -16.013 2.207 8.526 1.00 85.69 90 TYR A O 1
ATOM 741 N N . LEU A 1 91 ? -17.143 0.897 7.073 1.00 86.62 91 LEU A N 1
ATOM 742 C CA . LEU A 1 91 ? -16.441 1.298 5.854 1.00 86.62 91 LEU A CA 1
ATOM 743 C C . 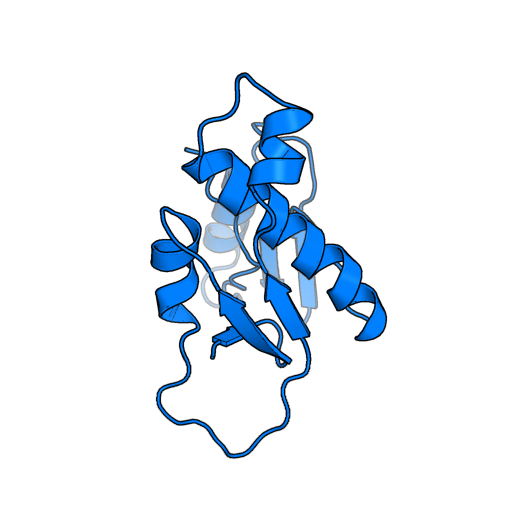LEU A 1 91 ? -17.361 2.163 4.991 1.00 86.62 91 LEU A C 1
ATOM 745 O O . LEU A 1 91 ? -18.450 1.739 4.609 1.00 86.62 91 LEU A O 1
ATOM 749 N N . PHE A 1 92 ? -16.902 3.359 4.638 1.00 83.94 92 PHE A N 1
ATOM 750 C CA . PHE A 1 92 ? -17.590 4.264 3.724 1.00 83.94 92 PHE A CA 1
ATOM 751 C C . PHE A 1 92 ? -16.871 4.239 2.374 1.00 83.94 92 PHE A C 1
ATOM 753 O O . PHE A 1 92 ? -15.783 4.800 2.230 1.00 83.94 92 PHE A O 1
ATOM 760 N N . SER A 1 93 ? -17.471 3.587 1.375 1.00 84.75 93 SER A N 1
ATOM 761 C CA . SER A 1 93 ? -16.960 3.547 -0.001 1.00 84.75 93 SER A CA 1
ATOM 762 C C . SER A 1 93 ? -17.914 4.262 -0.958 1.00 84.75 93 SER A C 1
ATOM 764 O O . SER A 1 93 ? -19.129 4.108 -0.882 1.00 84.75 93 SER A O 1
ATOM 766 N N . ALA A 1 94 ? -17.349 5.101 -1.821 1.00 83.38 94 ALA A N 1
ATOM 767 C CA . ALA A 1 94 ? -18.036 5.970 -2.773 1.00 83.38 94 ALA A CA 1
ATOM 768 C C . ALA A 1 94 ? -16.995 6.603 -3.727 1.00 83.38 94 ALA A C 1
ATOM 770 O O . ALA A 1 94 ? -15.807 6.630 -3.383 1.00 83.38 94 ALA A O 1
ATOM 771 N N . PRO A 1 95 ? -17.396 7.172 -4.881 1.00 83.19 95 PRO A N 1
ATOM 772 C CA . PRO A 1 95 ? -16.494 7.905 -5.778 1.00 83.19 95 PRO A CA 1
ATOM 773 C C . PRO A 1 95 ? -15.694 9.028 -5.094 1.00 83.19 95 PRO A C 1
ATOM 775 O O . PRO A 1 95 ? -16.011 9.467 -3.987 1.00 83.19 95 PRO A O 1
ATOM 778 N N . ASN A 1 96 ? -14.616 9.499 -5.719 1.00 74.88 96 ASN A N 1
ATOM 779 C CA . ASN A 1 96 ? -13.832 10.617 -5.180 1.00 74.88 96 ASN A CA 1
ATOM 780 C C . ASN A 1 96 ? -14.670 11.909 -5.131 1.00 74.88 96 ASN A C 1
ATOM 782 O O . ASN A 1 96 ? -15.549 12.113 -5.961 1.00 74.88 96 ASN A O 1
ATOM 786 N N . GLY A 1 97 ? -14.432 12.754 -4.121 1.00 76.44 97 GLY A N 1
ATOM 787 C CA . GLY A 1 97 ? -15.166 14.015 -3.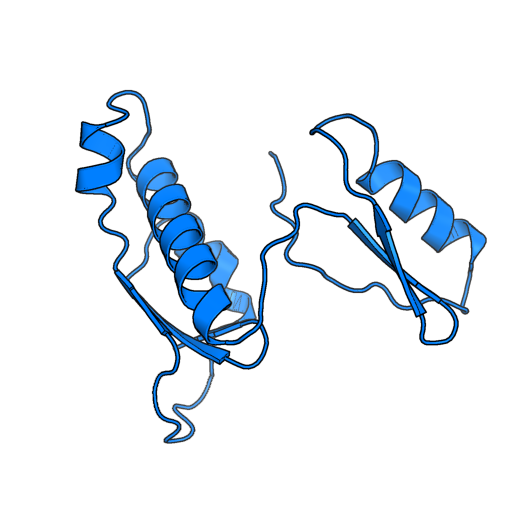935 1.00 76.44 97 GLY A CA 1
ATOM 788 C C . GLY A 1 97 ? -16.562 13.901 -3.305 1.00 76.44 97 GLY A C 1
ATOM 789 O O . GLY A 1 97 ? -17.174 14.921 -3.018 1.00 76.44 97 GLY A O 1
ATOM 790 N N . THR A 1 98 ? -17.063 12.698 -3.007 1.00 81.06 98 THR A N 1
ATOM 791 C CA . THR A 1 98 ? -18.406 12.502 -2.412 1.00 81.06 98 THR A CA 1
ATOM 792 C C . THR A 1 98 ? -18.481 12.727 -0.897 1.00 81.06 98 THR A C 1
ATOM 794 O O . THR A 1 98 ? -19.521 12.493 -0.289 1.00 81.06 98 THR A O 1
ATOM 797 N N . GLY A 1 99 ? -17.387 13.158 -0.263 1.00 79.31 99 GLY A N 1
ATOM 798 C CA . GLY A 1 99 ? -17.366 13.485 1.165 1.00 79.31 99 GLY A CA 1
ATOM 799 C C . GLY A 1 99 ? -17.119 12.311 2.122 1.00 79.31 99 GLY A C 1
ATOM 800 O O . GLY A 1 99 ? -17.385 12.458 3.308 1.00 79.31 99 GLY A O 1
ATOM 801 N N . LYS A 1 100 ? -16.576 11.167 1.671 1.00 81.12 100 LYS A N 1
ATOM 802 C CA . LYS A 1 100 ? -16.210 10.020 2.543 1.00 81.12 100 LYS A CA 1
ATOM 803 C C . LYS A 1 100 ? -15.364 10.425 3.759 1.00 81.12 100 LYS A C 1
ATOM 805 O O . LYS A 1 100 ? -15.685 10.086 4.899 1.00 81.12 100 LYS A O 1
ATOM 810 N N . SER A 1 101 ? -14.296 11.186 3.509 1.00 74.69 101 SER A N 1
ATOM 811 C CA . SER A 1 101 ? -13.388 11.702 4.539 1.00 74.69 101 SER A CA 1
ATOM 812 C C . SER A 1 101 ? -14.091 12.693 5.464 1.00 74.69 101 SER A C 1
ATOM 814 O O . SER A 1 101 ? -13.927 12.609 6.678 1.00 74.69 101 SER A O 1
ATOM 816 N N . THR A 1 102 ? -14.937 13.567 4.914 1.00 81.62 102 THR A N 1
ATOM 817 C CA . THR A 1 102 ? -15.768 14.499 5.687 1.00 81.62 102 THR A CA 1
ATOM 818 C C . THR A 1 102 ? -16.743 13.758 6.601 1.00 81.62 102 THR A C 1
ATOM 820 O O . THR A 1 102 ? -16.808 14.048 7.789 1.00 81.62 102 THR A O 1
ATOM 823 N N . HIS A 1 103 ? -17.463 12.762 6.082 1.00 80.06 103 HIS A N 1
ATOM 824 C CA . HIS A 1 103 ? -18.421 11.971 6.852 1.00 80.06 103 HIS A CA 1
ATOM 825 C C . HIS A 1 103 ? -17.723 11.186 7.970 1.00 80.06 103 HIS A C 1
ATOM 827 O O . HIS A 1 103 ? -18.180 11.179 9.107 1.00 80.06 103 HIS A O 1
ATOM 833 N N . THR A 1 104 ? -16.561 10.607 7.669 1.00 80.12 104 THR A N 1
ATOM 834 C CA . THR A 1 104 ? -15.706 9.930 8.655 1.00 80.12 104 THR A CA 1
ATOM 835 C C . THR A 1 104 ? -15.274 10.891 9.762 1.00 80.12 104 THR A C 1
ATOM 837 O O . THR A 1 104 ? -15.432 10.572 10.934 1.00 80.12 104 THR A O 1
ATOM 840 N N . ALA A 1 105 ? -14.808 12.097 9.417 1.00 80.44 105 ALA A N 1
ATOM 841 C CA . ALA A 1 105 ? -14.419 13.116 10.394 1.00 80.44 105 ALA A CA 1
ATOM 842 C C . ALA A 1 105 ? -15.574 13.530 11.321 1.00 80.44 105 ALA A C 1
ATOM 844 O O . ALA A 1 105 ? -15.369 13.666 12.526 1.00 80.44 105 ALA A O 1
ATOM 845 N N . LEU A 1 106 ? -16.790 13.674 10.783 1.00 84.06 106 LEU A N 1
ATOM 846 C CA . LEU A 1 106 ? -17.983 13.985 11.577 1.00 84.06 106 LEU A CA 1
ATOM 847 C C . LEU A 1 106 ? -18.330 12.860 12.559 1.00 84.06 106 LEU A C 1
ATOM 849 O O . LEU A 1 106 ? -18.643 13.137 13.714 1.00 84.06 106 LEU A O 1
ATOM 853 N N . TRP A 1 107 ? -18.224 11.596 12.137 1.00 81.56 107 TRP A N 1
ATOM 854 C CA . TRP A 1 107 ? -18.424 10.458 13.038 1.00 81.56 107 TRP A CA 1
ATOM 855 C C . TRP A 1 107 ? -17.390 10.422 14.162 1.00 81.56 107 TRP A C 1
ATOM 857 O O . TRP A 1 107 ? -17.764 10.217 15.312 1.00 81.56 107 TRP A O 1
ATOM 867 N N . LEU A 1 108 ? -16.115 10.684 13.866 1.00 76.00 108 LEU A N 1
ATOM 868 C CA . LEU A 1 108 ? -15.061 10.743 14.885 1.00 76.00 108 LEU A CA 1
ATOM 869 C C . LEU A 1 108 ? -15.334 11.849 15.919 1.00 76.00 108 LEU A C 1
ATOM 871 O O . LEU A 1 108 ? -15.171 11.625 17.116 1.00 76.00 108 LEU A O 1
ATOM 875 N N . GLN A 1 109 ? -15.810 13.020 15.475 1.00 80.50 109 GLN A N 1
ATOM 876 C CA . GLN A 1 109 ? -16.218 14.107 16.374 1.00 80.50 109 GLN A CA 1
ATOM 877 C C . GLN A 1 109 ? -17.423 13.721 17.238 1.00 80.50 109 GLN A C 1
ATOM 879 O O . GLN A 1 109 ? -17.427 13.976 18.440 1.00 80.50 109 GLN A O 1
ATOM 884 N N . TYR A 1 110 ? -18.438 13.095 16.638 1.00 81.06 110 TYR A N 1
ATOM 885 C CA . TYR A 1 110 ? -19.659 12.699 17.338 1.00 81.06 110 TYR A CA 1
ATOM 886 C C . TYR A 1 110 ? -19.422 11.592 18.376 1.00 81.06 110 TYR A C 1
ATOM 888 O O . TYR A 1 110 ? -20.011 11.608 19.455 1.00 81.06 110 TYR A O 1
ATOM 896 N N . LEU A 1 111 ? -18.557 10.624 18.064 1.00 75.69 111 LEU A N 1
ATOM 897 C CA . LEU A 1 111 ? -18.334 9.441 18.897 1.00 75.69 111 LEU A CA 1
ATOM 898 C C . LEU A 1 111 ? -17.423 9.702 20.108 1.00 75.69 111 LEU A C 1
ATOM 900 O O . LEU A 1 111 ? -17.385 8.872 21.020 1.00 75.69 111 LEU A O 1
ATOM 904 N N . GLY A 1 112 ? -16.730 10.846 20.164 1.00 70.06 11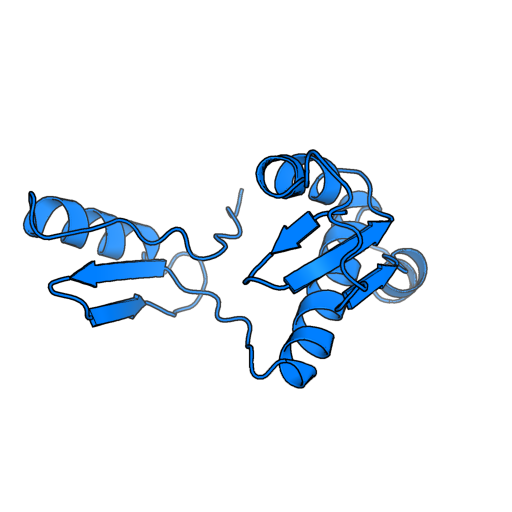2 GLY A N 1
ATOM 905 C CA . GLY A 1 112 ? -15.905 11.235 21.314 1.00 70.06 112 GLY A CA 1
ATOM 906 C C . GLY A 1 112 ? -14.844 10.180 21.637 1.00 70.06 112 GLY A C 1
ATOM 907 O O . GLY A 1 112 ? -14.180 9.692 20.739 1.00 70.06 112 GLY A O 1
ATOM 908 N N . GLU A 1 113 ? -14.694 9.757 22.891 1.00 65.81 113 GLU A N 1
ATOM 909 C CA . GLU A 1 113 ? -13.688 8.743 23.273 1.00 65.81 113 GLU A CA 1
ATOM 910 C C . GLU A 1 113 ? -14.034 7.295 22.864 1.00 65.81 113 GLU A C 1
ATOM 912 O O . GLU A 1 113 ? -13.231 6.387 23.068 1.00 65.81 113 GLU A O 1
ATOM 917 N N . ARG A 1 114 ? -15.209 7.039 22.267 1.00 61.16 114 ARG A N 1
ATOM 918 C CA . ARG A 1 114 ? -15.663 5.675 21.916 1.00 61.16 114 ARG A CA 1
ATOM 919 C C . ARG A 1 114 ? -15.110 5.129 20.599 1.00 61.16 114 ARG A C 1
ATOM 921 O O . ARG A 1 114 ? -15.551 4.075 20.143 1.00 61.16 114 ARG A O 1
ATOM 928 N N . HIS A 1 115 ? -14.170 5.823 19.965 1.00 59.72 115 HIS A N 1
ATOM 929 C CA . HIS A 1 115 ? -13.643 5.415 18.667 1.00 59.72 115 HIS A CA 1
ATOM 930 C C . HIS A 1 115 ? -12.133 5.178 18.689 1.00 59.72 115 HIS A C 1
ATOM 932 O O . HIS A 1 115 ? -11.384 5.795 19.445 1.00 59.72 115 HIS A O 1
ATOM 938 N N . ARG A 1 116 ? -11.675 4.322 17.773 1.00 57.19 116 ARG A N 1
ATOM 939 C CA . ARG A 1 116 ? -10.291 4.330 17.286 1.00 57.19 116 ARG A CA 1
ATOM 940 C C . ARG A 1 116 ? -10.303 4.641 15.797 1.00 57.19 116 ARG A C 1
ATOM 942 O O . ARG A 1 116 ? -11.101 4.079 15.044 1.00 57.19 116 ARG A O 1
ATOM 949 N N . LEU A 1 117 ? -9.411 5.533 15.371 1.00 54.75 117 LEU A N 1
ATOM 950 C CA . LEU A 1 117 ? -9.152 5.732 13.952 1.00 54.75 117 LEU A CA 1
ATOM 951 C C . LEU A 1 117 ? -8.485 4.463 13.416 1.00 54.75 117 LEU A C 1
ATOM 953 O O . LEU A 1 117 ? -7.406 4.090 13.874 1.00 54.75 117 LEU A O 1
ATOM 957 N N . LEU A 1 118 ? -9.123 3.801 12.456 1.00 53.09 118 LEU A N 1
ATOM 958 C CA . LEU A 1 118 ? -8.458 2.783 11.659 1.00 53.09 118 LEU A CA 1
ATOM 959 C C . LEU A 1 118 ? -7.842 3.475 10.452 1.00 53.09 118 LEU A C 1
ATOM 961 O O . LEU A 1 118 ? -8.557 3.931 9.557 1.00 53.09 118 LEU A O 1
ATOM 965 N N . THR A 1 119 ? -6.515 3.552 10.421 1.00 46.62 119 THR A N 1
ATOM 966 C CA . THR A 1 119 ? -5.790 3.944 9.212 1.00 46.62 119 THR A CA 1
ATOM 967 C C . THR A 1 119 ? -5.889 2.797 8.209 1.00 46.62 119 THR A C 1
ATOM 969 O O . THR A 1 119 ? -5.003 1.958 8.108 1.00 46.62 119 THR A O 1
ATOM 972 N N . MET A 1 120 ? -7.001 2.734 7.479 1.00 49.34 120 MET A N 1
ATOM 973 C CA . MET A 1 120 ? -7.061 2.000 6.217 1.00 49.34 120 MET A CA 1
ATOM 974 C C . MET A 1 120 ? -6.210 2.769 5.208 1.00 49.34 120 MET A C 1
ATOM 976 O O . MET A 1 120 ? -6.240 4.000 5.220 1.00 49.34 120 MET A O 1
ATOM 980 N N . ILE A 1 121 ? -5.439 2.056 4.383 1.00 42.53 121 ILE A N 1
ATOM 981 C CA . ILE A 1 121 ? -4.514 2.596 3.372 1.00 42.53 121 ILE A CA 1
ATOM 982 C C . ILE A 1 121 ? -5.217 3.701 2.573 1.00 42.53 121 ILE A C 1
ATOM 984 O O . ILE A 1 121 ? -5.979 3.444 1.643 1.00 42.53 121 ILE A O 1
ATOM 988 N N . ASN A 1 122 ? -5.002 4.948 2.985 1.00 35.78 122 ASN A N 1
ATOM 989 C CA . ASN A 1 122 ? -5.684 6.094 2.419 1.00 35.78 122 ASN A CA 1
ATOM 990 C C . ASN A 1 122 ? -4.795 6.600 1.291 1.00 35.78 122 ASN A C 1
ATOM 992 O O . ASN A 1 122 ? -3.754 7.210 1.549 1.00 35.78 122 ASN A O 1
ATOM 996 N N . GLN A 1 123 ? -5.182 6.331 0.043 1.00 37.84 123 GLN A N 1
ATOM 997 C CA . GLN A 1 123 ? -4.626 7.079 -1.075 1.00 37.84 123 GLN A CA 1
ATOM 998 C C . GLN A 1 123 ? -5.071 8.530 -0.885 1.00 37.84 123 GLN A C 1
ATOM 1000 O O . GLN A 1 123 ? -6.202 8.891 -1.210 1.00 37.84 123 GLN A O 1
ATOM 1005 N N . ARG A 1 124 ? -4.206 9.354 -0.281 1.00 31.00 124 ARG A N 1
ATOM 1006 C CA . ARG A 1 124 ? -4.397 10.803 -0.267 1.00 31.00 124 ARG A CA 1
ATOM 1007 C C . ARG A 1 124 ? -4.434 11.243 -1.727 1.00 31.00 124 ARG A C 1
ATOM 1009 O O . ARG A 1 124 ? -3.401 11.256 -2.390 1.00 31.00 124 ARG A O 1
ATOM 1016 N N . SER A 1 125 ? -5.629 11.540 -2.224 1.00 33.50 125 SER A N 1
ATOM 1017 C CA . SER A 1 125 ? -5.788 12.355 -3.417 1.00 33.50 125 SER A CA 1
ATOM 1018 C C . SER A 1 125 ? -5.251 13.740 -3.078 1.00 33.50 125 SER A C 1
ATOM 1020 O O . SER A 1 125 ? -5.702 14.331 -2.093 1.00 33.50 125 SER A O 1
ATOM 1022 N N . GLU A 1 126 ? -4.254 14.168 -3.848 1.00 34.41 126 GLU A N 1
ATOM 1023 C CA . GLU A 1 126 ? -3.747 15.545 -3.898 1.00 34.41 126 GLU A CA 1
ATOM 1024 C C . GLU A 1 126 ? -4.877 16.575 -4.022 1.00 34.41 126 GLU A C 1
ATOM 1026 O O . GLU A 1 126 ? -5.898 16.267 -4.686 1.00 34.41 126 GLU A O 1
#